Protein AF-A0A915KW86-F1 (afdb_monomer_lite)

Secondary structure (DSSP, 8-state):
--EEEEEEEE----TT--GGGPPBPS---TT--EEEEEEEE-SSPTTS-------EEEE-SSS-EEEEE-SSS-BS-TTTSPPP---BTTB-

InterPro domains:
  IPR001507 Zona pellucida domain [PS51034] (1-92)
  IPR051962 Cuticlin domain-containing protein [PTHR22907] (1-91)
  IPR057475 Cuticlin, C-terminal domain [PF25301] (1-92)

Organism: Romanomermis culicivorax (NCBI:txid13658)

Structure (mmCIF, N/CA/C/O backbone):
data_AF-A0A915KW86-F1
#
_entry.id   AF-A0A915KW86-F1
#
loop_
_atom_site.group_PDB
_atom_site.id
_atom_site.type_symbol
_atom_site.label_atom_id
_atom_site.label_alt_id
_atom_site.label_comp_id
_atom_site.label_asym_id
_atom_site.label_entity_id
_atom_site.label_seq_id
_atom_site.pdbx_PDB_ins_code
_atom_site.Cartn_x
_atom_site.Cartn_y
_atom_site.Cartn_z
_atom_site.occupancy
_atom_site.B_iso_or_equiv
_atom_site.auth_seq_id
_atom_site.auth_comp_id
_atom_site.auth_asym_id
_atom_site.auth_atom_id
_atom_site.pdbx_PDB_model_num
ATOM 1 N N . MET A 1 1 ? 16.934 6.707 -6.502 1.00 84.38 1 MET A N 1
ATOM 2 C CA . MET A 1 1 ? 16.025 5.918 -5.636 1.00 84.38 1 MET A CA 1
ATOM 3 C C . MET A 1 1 ? 14.595 6.315 -5.950 1.00 84.38 1 MET A C 1
ATOM 5 O O . MET A 1 1 ? 14.379 7.509 -6.149 1.00 84.38 1 MET A O 1
ATOM 9 N N . PRO A 1 2 ? 13.659 5.358 -6.033 1.00 91.12 2 PRO A N 1
ATOM 10 C CA . PRO A 1 2 ? 12.263 5.661 -6.312 1.00 91.12 2 PRO A CA 1
ATOM 11 C C . PRO A 1 2 ? 11.607 6.434 -5.161 1.00 91.12 2 PRO A C 1
ATOM 13 O O . PRO A 1 2 ? 11.957 6.246 -3.997 1.00 91.12 2 PRO A O 1
ATOM 16 N N . THR A 1 3 ? 10.660 7.303 -5.497 1.00 94.06 3 THR A N 1
ATOM 17 C CA . THR A 1 3 ? 9.822 8.025 -4.534 1.00 94.06 3 THR A CA 1
ATOM 18 C C . THR A 1 3 ? 8.434 7.412 -4.557 1.00 94.06 3 THR A C 1
ATOM 20 O O . THR A 1 3 ? 7.790 7.410 -5.602 1.00 94.06 3 THR A O 1
ATOM 23 N N . CYS A 1 4 ? 7.981 6.893 -3.418 1.00 93.62 4 CYS A N 1
ATOM 24 C CA . CYS A 1 4 ? 6.720 6.168 -3.323 1.00 93.62 4 CYS A CA 1
ATOM 25 C C . CYS A 1 4 ? 5.653 6.981 -2.591 1.00 93.62 4 CYS A C 1
ATOM 27 O O . CYS A 1 4 ? 5.951 7.730 -1.660 1.00 93.62 4 CYS A O 1
ATOM 29 N N . ARG A 1 5 ? 4.403 6.808 -3.009 1.00 93.94 5 ARG A N 1
ATOM 30 C CA . ARG A 1 5 ? 3.214 7.405 -2.402 1.00 93.94 5 ARG A CA 1
ATOM 31 C C . ARG A 1 5 ? 2.158 6.335 -2.174 1.00 93.94 5 ARG A C 1
ATOM 33 O O . ARG A 1 5 ? 2.095 5.348 -2.903 1.00 93.94 5 ARG A O 1
ATOM 40 N N . TYR A 1 6 ? 1.342 6.570 -1.159 1.00 92.50 6 TYR A N 1
ATOM 41 C CA . TYR A 1 6 ? 0.200 5.745 -0.805 1.00 92.50 6 TYR A CA 1
ATOM 42 C C . TYR A 1 6 ? -1.056 6.603 -0.856 1.00 92.50 6 TYR A C 1
ATOM 44 O O . TYR A 1 6 ? -1.073 7.709 -0.308 1.00 92.50 6 TYR A O 1
ATOM 52 N N . GLU A 1 7 ? -2.085 6.094 -1.520 1.00 91.75 7 GLU A N 1
ATOM 53 C CA . GLU A 1 7 ? -3.316 6.820 -1.790 1.00 91.75 7 GLU A CA 1
ATOM 54 C C . GLU A 1 7 ? -4.525 5.895 -1.648 1.00 91.75 7 GLU A C 1
ATOM 56 O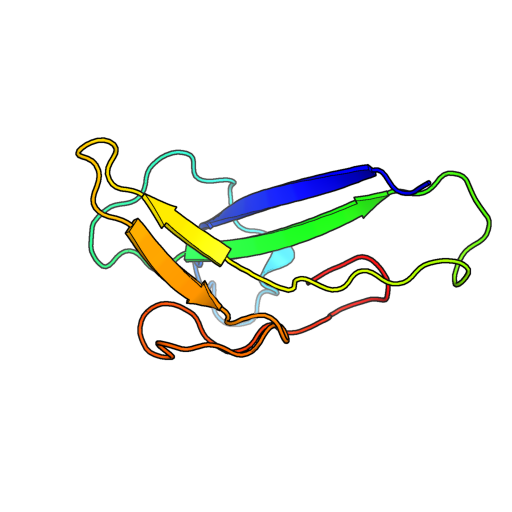 O . GLU A 1 7 ? -4.441 4.695 -1.913 1.00 91.75 7 GLU A O 1
ATOM 61 N N . ILE A 1 8 ? -5.656 6.462 -1.229 1.00 89.88 8 ILE A N 1
ATOM 62 C CA . ILE A 1 8 ? -6.914 5.731 -1.076 1.00 89.88 8 ILE A CA 1
ATOM 63 C C . ILE A 1 8 ? -7.913 6.293 -2.078 1.00 89.88 8 ILE A C 1
ATOM 65 O O . ILE A 1 8 ? -8.081 7.511 -2.193 1.00 89.88 8 ILE A O 1
ATOM 69 N N . PHE A 1 9 ? -8.579 5.397 -2.789 1.00 88.50 9 PHE A N 1
ATOM 70 C CA . PHE A 1 9 ? -9.590 5.708 -3.784 1.00 88.50 9 PHE A CA 1
ATOM 71 C C . PHE A 1 9 ? -10.927 5.108 -3.375 1.00 88.50 9 PHE A C 1
ATOM 73 O O . PHE A 1 9 ? -10.982 4.089 -2.684 1.00 88.50 9 PHE A O 1
ATOM 80 N N . GLU A 1 10 ? -12.016 5.733 -3.798 1.00 85.50 10 GLU A N 1
ATOM 81 C CA . GLU A 1 10 ? -13.325 5.109 -3.673 1.00 85.50 10 GLU A CA 1
ATOM 82 C C . GLU A 1 10 ? -13.383 3.863 -4.561 1.00 85.50 10 GLU A C 1
ATOM 84 O O . GLU A 1 10 ? -13.005 3.912 -5.732 1.00 85.50 10 GLU A O 1
ATOM 89 N N . ALA A 1 11 ? -13.850 2.738 -4.017 1.00 75.69 11 ALA A N 1
ATOM 90 C CA . ALA A 1 11 ? -13.932 1.485 -4.766 1.00 75.69 11 ALA A CA 1
ATOM 91 C C . ALA A 1 11 ? -15.170 1.424 -5.676 1.00 75.69 11 ALA A C 1
ATOM 93 O O . ALA A 1 11 ? -15.670 0.326 -5.930 1.00 75.69 11 ALA A O 1
ATOM 94 N N . ASP A 1 12 ? -15.694 2.579 -6.110 1.00 64.38 12 ASP A N 1
ATOM 95 C CA . ASP A 1 12 ? -16.979 2.680 -6.793 1.00 64.38 12 ASP A CA 1
ATOM 96 C C . ASP A 1 12 ? -16.921 1.876 -8.094 1.00 64.38 12 ASP A C 1
ATOM 98 O O . ASP A 1 12 ? -16.346 2.267 -9.115 1.00 64.38 12 ASP A O 1
ATOM 102 N N . ARG A 1 13 ? -17.455 0.660 -8.014 1.00 53.53 13 ARG A N 1
ATOM 103 C CA . ARG A 1 13 ? -17.473 -0.292 -9.106 1.00 53.53 13 ARG A CA 1
ATOM 104 C C . ARG A 1 13 ? -18.552 0.178 -10.065 1.00 53.53 13 ARG A C 1
ATOM 106 O O . ARG A 1 13 ? -19.694 -0.269 -10.000 1.00 53.53 13 ARG A O 1
ATOM 113 N N . ILE A 1 14 ? -18.189 1.045 -11.003 1.00 52.88 14 ILE A N 1
ATOM 114 C CA . ILE A 1 14 ? -18.942 1.113 -12.252 1.00 52.88 14 ILE A CA 1
ATOM 115 C C . ILE A 1 14 ? -18.663 -0.217 -12.954 1.00 52.88 14 ILE A C 1
ATOM 117 O O . ILE A 1 14 ? -17.528 -0.468 -13.360 1.00 52.88 14 ILE A O 1
ATOM 121 N N . ASP A 1 15 ? -19.665 -1.097 -13.027 1.00 47.56 15 ASP A N 1
ATOM 122 C CA . ASP A 1 15 ? -19.545 -2.417 -13.654 1.00 47.56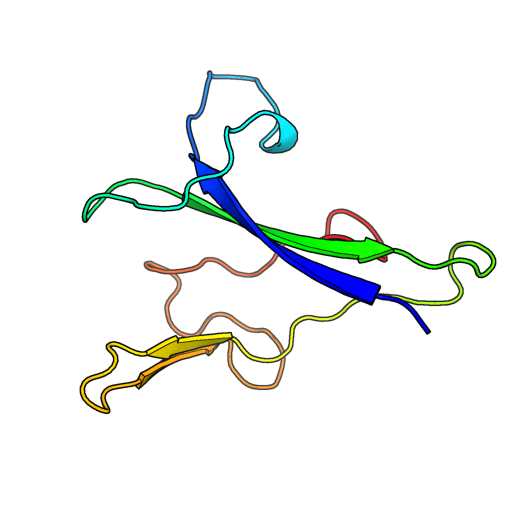 15 ASP A CA 1
ATOM 123 C C . ASP A 1 15 ? -18.774 -2.326 -14.985 1.00 47.56 15 ASP A C 1
ATOM 125 O O . ASP A 1 15 ? -19.200 -1.665 -15.933 1.00 47.56 15 ASP A O 1
ATOM 129 N N . GLY A 1 16 ? -17.603 -2.972 -15.032 1.00 51.22 16 GLY A N 1
ATOM 130 C CA . GLY A 1 16 ? -16.735 -3.028 -16.211 1.00 51.22 16 GLY A CA 1
ATOM 131 C C . GLY A 1 16 ? -15.647 -1.950 -16.327 1.00 51.22 16 GLY A C 1
ATOM 132 O O . GLY A 1 16 ? -14.922 -1.976 -17.320 1.00 51.22 16 GLY A O 1
ATOM 133 N N . GLN A 1 17 ? -15.486 -1.031 -15.364 1.00 51.72 17 GLN A N 1
ATOM 134 C CA . GLN A 1 17 ? -14.374 -0.065 -15.367 1.00 51.72 17 GLN A CA 1
ATOM 135 C C . GLN A 1 17 ? -13.192 -0.51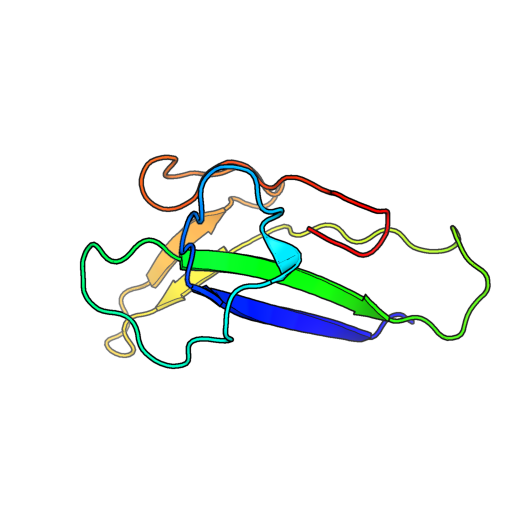8 -14.484 1.00 51.72 17 GLN A C 1
ATOM 137 O O . GLN A 1 17 ? -13.417 -1.015 -13.380 1.00 51.72 17 GLN A O 1
ATOM 142 N N . PRO A 1 18 ? -11.933 -0.353 -14.942 1.00 54.72 18 PRO A N 1
ATOM 143 C CA . PRO A 1 18 ? -10.745 -0.601 -14.122 1.00 54.72 18 PRO A CA 1
ATOM 144 C C . PRO A 1 18 ? -10.712 0.294 -12.874 1.00 54.72 18 PRO A C 1
ATOM 146 O O . PRO A 1 18 ? -11.122 1.454 -12.941 1.00 54.72 18 PRO A O 1
ATOM 149 N N . PHE A 1 19 ? -10.146 -0.215 -11.772 1.00 57.00 19 PHE A N 1
ATOM 150 C CA . PHE A 1 19 ? -9.990 0.475 -10.476 1.00 57.00 19 PHE A CA 1
ATOM 151 C C . PHE A 1 19 ? -9.281 1.846 -10.553 1.00 57.00 19 PHE A C 1
ATOM 153 O O . PHE A 1 19 ? -9.357 2.648 -9.629 1.00 57.00 19 PHE A O 1
ATOM 160 N N . GLU A 1 20 ? -8.617 2.152 -11.668 1.00 54.59 20 GLU A N 1
ATOM 161 C CA . GLU A 1 20 ? -7.788 3.346 -11.862 1.00 54.59 20 GLU A CA 1
ATOM 162 C C . GLU A 1 20 ? -8.554 4.674 -11.998 1.00 54.59 20 GLU A C 1
ATOM 164 O O . GLU A 1 20 ? -7.925 5.731 -12.063 1.00 54.59 20 GLU A O 1
ATOM 169 N N . LYS A 1 21 ? -9.892 4.653 -12.060 1.00 57.00 21 LYS A N 1
ATOM 170 C CA . LYS A 1 21 ? -10.718 5.860 -12.263 1.00 57.00 21 LYS A CA 1
ATOM 171 C C . LYS A 1 21 ? -11.454 6.377 -11.026 1.00 57.00 21 LYS A C 1
ATOM 173 O O . LYS A 1 21 ? -12.208 7.339 -11.158 1.00 57.00 21 LYS A O 1
ATOM 178 N N . GLY A 1 22 ? -11.254 5.773 -9.856 1.00 65.88 22 GLY A N 1
ATOM 179 C CA . GLY A 1 22 ? -11.874 6.255 -8.619 1.00 65.88 22 GLY A CA 1
ATOM 180 C C . GLY A 1 22 ? -11.416 7.671 -8.248 1.00 65.88 22 GLY A C 1
ATOM 181 O O . GLY A 1 22 ? -10.304 8.093 -8.582 1.00 65.88 22 GLY A O 1
ATOM 182 N N . GLU A 1 23 ? -12.256 8.419 -7.533 1.00 80.69 23 GLU A N 1
ATOM 183 C CA . GLU A 1 23 ? -11.829 9.669 -6.900 1.00 80.69 23 GLU A CA 1
ATOM 184 C C . GLU A 1 23 ? -10.995 9.369 -5.646 1.00 80.69 23 GLU A C 1
ATOM 186 O O . GLU A 1 23 ? -11.250 8.406 -4.919 1.00 80.69 23 GLU A O 1
ATOM 191 N N . ARG A 1 24 ? -9.970 10.195 -5.384 1.00 86.56 24 ARG A N 1
ATOM 192 C CA . ARG A 1 24 ? -9.161 10.081 -4.160 1.00 86.56 24 ARG A CA 1
ATOM 193 C C . ARG A 1 24 ? -10.015 10.466 -2.963 1.00 86.56 24 ARG A C 1
ATOM 195 O O . ARG A 1 24 ? -10.499 11.597 -2.888 1.00 86.56 24 ARG A O 1
ATOM 202 N N . VAL A 1 25 ? -10.120 9.570 -1.992 1.00 88.38 25 VAL A N 1
ATOM 203 C CA . VAL A 1 25 ? -10.897 9.802 -0.776 1.00 88.38 25 VAL A CA 1
ATOM 204 C C . VAL A 1 25 ? -9.988 10.227 0.368 1.00 88.38 25 VAL A C 1
ATOM 206 O O . VAL A 1 25 ? -8.932 9.650 0.615 1.00 88.38 25 VAL A O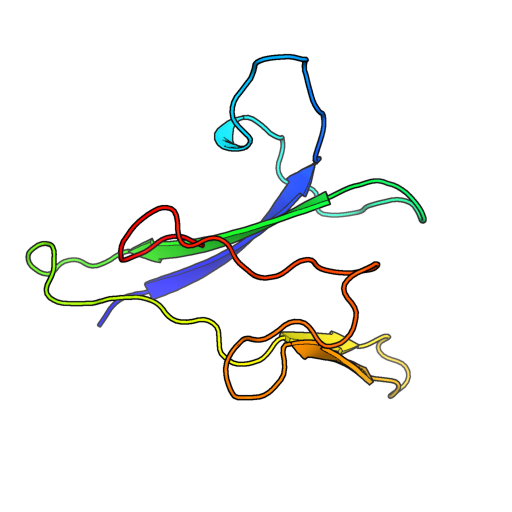 1
ATOM 209 N N . LYS A 1 26 ? -10.407 11.272 1.086 1.00 87.81 26 LYS A N 1
ATOM 210 C CA . LYS A 1 26 ? -9.771 11.702 2.345 1.00 87.81 26 LYS A CA 1
ATOM 211 C C . LYS A 1 26 ? -10.528 11.218 3.577 1.00 87.81 26 LYS A C 1
ATOM 213 O O . LYS A 1 26 ? -9.958 11.148 4.658 1.00 87.81 26 LYS A O 1
ATOM 218 N N . PHE A 1 27 ? -11.809 10.914 3.401 1.00 87.88 27 PHE A N 1
ATOM 219 C CA . PHE A 1 27 ? -12.720 10.461 4.439 1.00 87.88 27 PHE A CA 1
ATOM 220 C C . PHE A 1 27 ? -13.598 9.368 3.841 1.00 87.88 27 PHE A C 1
ATOM 222 O O . PHE A 1 27 ? -14.004 9.483 2.686 1.00 87.88 27 PHE A O 1
ATOM 229 N N . ALA A 1 28 ? -13.886 8.338 4.628 1.00 86.19 28 ALA A N 1
ATOM 230 C CA . ALA A 1 28 ? -14.773 7.248 4.250 1.00 86.19 28 ALA A CA 1
ATOM 231 C C . ALA A 1 28 ? -15.714 6.925 5.415 1.00 86.19 28 ALA A C 1
ATOM 233 O O . ALA A 1 28 ? -15.365 7.128 6.583 1.00 86.19 28 ALA A O 1
ATOM 234 N N . ALA A 1 29 ? -16.912 6.439 5.103 1.00 89.62 29 ALA A N 1
ATOM 235 C CA . ALA A 1 29 ? -17.849 5.938 6.100 1.00 89.62 29 ALA A CA 1
ATOM 236 C C . ALA A 1 29 ? -17.539 4.478 6.470 1.00 89.62 29 ALA A C 1
ATOM 238 O O . ALA A 1 29 ? -16.981 3.719 5.678 1.00 89.62 29 ALA A O 1
ATOM 239 N N . VAL A 1 30 ? -17.944 4.052 7.669 1.00 87.81 30 VAL A N 1
ATOM 240 C CA . VAL A 1 30 ? -17.824 2.641 8.069 1.00 87.81 30 VAL A CA 1
ATOM 241 C C . VAL A 1 30 ? -18.653 1.772 7.121 1.00 87.81 30 VAL A C 1
ATOM 243 O O . VAL A 1 30 ? -19.845 2.012 6.938 1.00 87.81 30 VAL A O 1
ATOM 246 N N . GLY A 1 31 ? -18.013 0.762 6.531 1.00 85.88 31 GLY A N 1
ATOM 247 C CA . GLY A 1 31 ? -18.620 -0.124 5.534 1.00 85.88 31 GLY A CA 1
ATOM 248 C C . GLY A 1 31 ? -18.539 0.384 4.091 1.00 85.88 31 GLY A C 1
ATOM 249 O O . GLY A 1 31 ? -18.926 -0.353 3.187 1.00 85.88 31 GLY A O 1
ATOM 250 N N . GLN A 1 32 ? -18.021 1.595 3.851 1.00 85.88 32 GLN A N 1
ATOM 251 C CA . GLN A 1 32 ? -17.725 2.066 2.499 1.00 85.88 32 GLN A CA 1
ATOM 252 C C . GLN A 1 32 ? -16.497 1.319 1.957 1.00 85.88 32 GLN A C 1
ATOM 254 O O . GLN A 1 32 ? -15.447 1.331 2.607 1.00 85.88 32 GLN A O 1
ATOM 259 N N . PRO A 1 33 ? -16.596 0.669 0.786 1.00 83.50 33 PRO A N 1
ATOM 260 C CA . PRO A 1 33 ? -15.457 -0.005 0.192 1.00 83.50 33 PRO A CA 1
ATOM 261 C C . PRO A 1 33 ? -14.474 1.027 -0.374 1.00 83.50 33 PRO A C 1
ATOM 263 O O . PRO A 1 33 ? -14.860 1.978 -1.058 1.00 83.50 33 PRO A O 1
ATOM 266 N N . VAL A 1 34 ? -13.188 0.821 -0.101 1.00 87.62 34 VAL A N 1
ATOM 267 C CA . VAL A 1 34 ? -12.097 1.669 -0.591 1.00 87.62 34 VAL A CA 1
ATOM 268 C C . VAL A 1 34 ? -11.012 0.820 -1.240 1.00 87.62 34 VAL A C 1
ATOM 270 O O . VAL A 1 34 ? -10.854 -0.359 -0.925 1.00 87.62 34 VAL A O 1
ATOM 273 N N . TYR A 1 35 ? -10.273 1.427 -2.161 1.00 86.81 35 TYR A N 1
ATOM 274 C CA . TYR A 1 35 ? -9.138 0.825 -2.842 1.00 86.81 35 TYR A CA 1
ATOM 275 C C . TYR A 1 35 ? -7.843 1.484 -2.369 1.00 86.81 35 TYR A C 1
ATOM 277 O O . TYR A 1 35 ? -7.725 2.710 -2.357 1.00 86.81 35 TYR A O 1
ATOM 285 N N . HIS A 1 36 ? -6.872 0.663 -1.990 1.00 89.19 36 HIS A N 1
ATOM 286 C CA . HIS A 1 36 ? -5.558 1.102 -1.543 1.00 89.19 36 HIS A CA 1
ATOM 287 C C . HIS A 1 36 ? -4.587 1.008 -2.718 1.00 89.19 36 HIS A C 1
ATOM 289 O O . HIS A 1 36 ? -4.455 -0.068 -3.290 1.00 89.19 36 HIS A O 1
ATOM 295 N N . LYS A 1 37 ? -3.925 2.114 -3.073 1.00 90.81 37 LYS A N 1
ATOM 296 C CA . LYS A 1 37 ? -2.936 2.144 -4.156 1.00 90.81 37 LYS A CA 1
ATOM 297 C C . LYS A 1 37 ? -1.590 2.629 -3.643 1.00 90.81 37 LYS A C 1
ATOM 299 O O . LYS A 1 37 ? -1.490 3.702 -3.038 1.00 90.81 37 LYS A O 1
ATOM 304 N N . TRP A 1 38 ? -0.547 1.874 -3.949 1.00 93.12 38 TRP A N 1
ATOM 305 C CA . TRP A 1 38 ? 0.842 2.272 -3.789 1.00 93.12 38 TRP A CA 1
ATOM 306 C C . TRP A 1 38 ? 1.449 2.520 -5.165 1.00 93.12 38 TRP A C 1
ATOM 308 O O . TRP A 1 38 ? 1.242 1.768 -6.115 1.00 93.12 38 TRP A O 1
ATOM 318 N N . THR A 1 39 ? 2.197 3.608 -5.299 1.00 93.38 39 THR A N 1
ATOM 319 C CA . THR A 1 39 ? 2.862 3.945 -6.561 1.00 93.38 39 THR A CA 1
ATOM 320 C C . THR A 1 39 ? 4.233 4.518 -6.284 1.00 93.38 39 THR A C 1
ATOM 322 O O . THR A 1 39 ? 4.371 5.406 -5.443 1.00 93.38 39 THR A O 1
ATOM 325 N N . CYS A 1 40 ? 5.237 4.044 -7.011 1.00 93.94 40 CYS A N 1
ATOM 326 C CA . CYS A 1 40 ? 6.589 4.574 -6.969 1.00 93.94 40 CYS A CA 1
ATOM 327 C C . CYS A 1 40 ? 6.977 5.193 -8.314 1.00 93.94 40 CYS A C 1
ATOM 329 O O . CYS A 1 40 ? 6.811 4.577 -9.358 1.00 93.94 40 CYS A O 1
ATOM 331 N N . ASP A 1 41 ? 7.589 6.375 -8.281 1.00 92.50 41 ASP A N 1
ATOM 332 C CA . ASP A 1 41 ? 8.183 7.000 -9.464 1.00 92.50 41 ASP A CA 1
ATOM 333 C C . ASP A 1 41 ? 9.710 6.951 -9.379 1.00 92.50 41 ASP A C 1
ATOM 335 O O . ASP A 1 41 ? 10.299 7.155 -8.313 1.00 92.50 41 ASP A O 1
ATOM 339 N N . THR A 1 42 ? 10.374 6.722 -10.511 1.00 91.12 42 THR A N 1
ATOM 340 C CA . THR A 1 42 ? 11.838 6.699 -10.616 1.00 91.12 42 THR A CA 1
ATOM 341 C C . THR A 1 42 ? 12.308 7.498 -11.826 1.00 91.12 42 THR A C 1
ATOM 343 O O . THR A 1 42 ? 11.672 7.490 -12.874 1.00 91.12 42 THR A O 1
ATOM 346 N N . THR A 1 43 ? 13.439 8.192 -11.688 1.00 88.81 43 THR A N 1
ATOM 347 C CA . THR A 1 43 ? 14.117 8.894 -12.794 1.00 88.81 43 THR A CA 1
ATOM 348 C C . THR A 1 43 ? 15.147 8.020 -13.512 1.00 88.81 43 THR A C 1
ATOM 350 O O . THR A 1 43 ? 15.773 8.463 -14.472 1.00 88.81 43 THR A O 1
ATOM 353 N N . HIS A 1 44 ? 15.362 6.799 -13.020 1.00 86.62 44 HIS A N 1
ATOM 354 C CA . HIS A 1 44 ? 16.270 5.822 -13.612 1.00 86.62 44 HIS A CA 1
ATOM 355 C C . HIS A 1 44 ? 15.593 5.050 -14.753 1.00 86.62 44 HIS A C 1
ATOM 357 O O . HIS A 1 44 ? 14.378 5.135 -14.929 1.00 86.62 44 HIS A O 1
ATOM 363 N N . GLU A 1 45 ? 16.377 4.281 -15.512 1.00 84.31 45 GLU A N 1
ATOM 364 C CA . GLU A 1 45 ? 15.838 3.400 -16.552 1.00 84.31 45 GLU A CA 1
ATOM 365 C C . GLU A 1 45 ? 14.791 2.419 -15.984 1.00 84.31 45 GLU A C 1
ATOM 367 O O . GLU A 1 45 ? 14.874 2.029 -14.809 1.00 84.31 45 GLU A O 1
ATOM 372 N N . PRO A 1 46 ? 13.792 2.025 -16.798 1.00 81.31 46 PRO A N 1
ATOM 373 C CA . PRO A 1 46 ? 12.767 1.075 -16.380 1.00 81.31 46 PRO A CA 1
ATOM 374 C C . PRO A 1 46 ? 13.379 -0.272 -15.966 1.00 81.31 46 PRO A C 1
ATOM 376 O O . PRO A 1 46 ? 14.455 -0.651 -16.429 1.00 81.31 46 PRO A O 1
ATOM 379 N N . ASN A 1 47 ? 12.669 -1.011 -15.107 1.00 81.69 47 ASN A N 1
ATOM 380 C CA . ASN A 1 47 ? 13.020 -2.360 -14.631 1.00 81.69 47 ASN A CA 1
ATOM 381 C C . ASN A 1 47 ? 14.280 -2.456 -13.741 1.00 81.69 47 ASN A C 1
ATOM 383 O O . ASN A 1 47 ? 14.744 -3.554 -13.443 1.00 81.69 47 ASN A O 1
ATOM 387 N N . ILE A 1 48 ? 14.853 -1.331 -13.295 1.00 90.00 48 ILE A N 1
ATOM 388 C CA . ILE A 1 48 ? 15.942 -1.335 -12.295 1.00 90.00 48 ILE A CA 1
ATOM 389 C C . ILE A 1 48 ? 15.397 -1.564 -10.877 1.00 90.00 48 ILE A C 1
ATOM 391 O O . ILE A 1 48 ? 16.096 -2.094 -10.012 1.00 90.00 48 ILE A O 1
ATOM 395 N N . PHE A 1 49 ? 14.157 -1.146 -10.624 1.00 90.25 49 PHE A N 1
ATOM 396 C CA . PHE A 1 49 ? 13.528 -1.197 -9.309 1.00 90.25 49 PHE A CA 1
ATOM 397 C C . PHE A 1 49 ? 12.192 -1.917 -9.387 1.00 90.25 49 PHE A C 1
ATOM 399 O O . PHE A 1 49 ? 11.447 -1.723 -10.343 1.00 90.25 49 PHE A O 1
ATOM 406 N N . CYS A 1 50 ? 11.881 -2.654 -8.324 1.00 91.12 50 CYS A N 1
ATOM 407 C CA . CYS A 1 50 ? 10.548 -3.172 -8.066 1.00 91.12 50 CYS A CA 1
ATOM 408 C C . CYS A 1 50 ? 10.104 -2.726 -6.669 1.00 91.12 50 CYS A C 1
ATOM 410 O O . CYS A 1 50 ? 10.913 -2.669 -5.736 1.00 91.12 50 CYS A O 1
ATOM 412 N N . MET A 1 51 ? 8.829 -2.393 -6.525 1.00 92.06 51 MET A N 1
ATOM 413 C CA . MET A 1 51 ? 8.205 -2.045 -5.259 1.00 92.06 51 MET A CA 1
ATOM 414 C C . MET A 1 51 ? 7.746 -3.314 -4.538 1.00 92.06 51 MET A C 1
ATOM 416 O O . MET A 1 51 ? 7.245 -4.257 -5.143 1.00 92.06 51 MET A O 1
ATOM 420 N N . THR A 1 52 ? 7.883 -3.332 -3.215 1.00 92.31 52 THR A N 1
ATOM 421 C CA . THR A 1 52 ? 7.282 -4.367 -2.369 1.00 92.31 52 THR A CA 1
ATOM 422 C C . THR A 1 52 ? 6.760 -3.720 -1.100 1.00 92.31 52 THR A C 1
ATOM 424 O O . THR A 1 52 ? 7.508 -3.050 -0.384 1.00 92.31 52 THR A O 1
ATOM 427 N N . VAL A 1 53 ? 5.479 -3.923 -0.812 1.00 92.38 53 VAL A N 1
ATOM 428 C CA . VAL A 1 53 ? 4.849 -3.461 0.424 1.00 92.38 53 VAL A CA 1
ATOM 429 C C . VAL A 1 53 ? 4.980 -4.576 1.455 1.00 92.38 53 VAL A C 1
ATOM 431 O O . VAL A 1 53 ? 4.466 -5.672 1.258 1.00 92.38 53 VAL A O 1
ATOM 434 N N . LYS A 1 54 ? 5.704 -4.306 2.545 1.00 88.88 54 LYS A N 1
ATOM 435 C CA . LYS A 1 54 ? 5.983 -5.310 3.582 1.00 88.88 54 LYS A CA 1
ATOM 436 C C . LYS A 1 54 ? 4.962 -5.310 4.705 1.00 88.88 54 LYS A C 1
ATOM 438 O O . LYS A 1 54 ? 4.415 -6.355 5.011 1.00 88.88 54 LYS A O 1
ATOM 443 N N . SER A 1 55 ? 4.718 -4.151 5.310 1.00 89.25 55 SER A N 1
ATOM 444 C CA . SER A 1 55 ? 3.828 -4.016 6.460 1.00 89.25 55 SER A CA 1
ATOM 445 C C . SER A 1 55 ? 2.860 -2.854 6.278 1.00 89.25 55 SER A C 1
ATOM 447 O O . SER A 1 55 ? 3.180 -1.828 5.676 1.00 89.25 55 SER A O 1
ATOM 449 N N . CYS A 1 56 ? 1.655 -3.028 6.811 1.00 90.19 56 CYS A N 1
ATOM 450 C CA . CYS A 1 56 ? 0.625 -2.002 6.877 1.00 90.19 56 CYS A CA 1
ATOM 451 C C . CYS A 1 56 ? -0.066 -2.116 8.232 1.00 90.19 56 CYS A C 1
ATOM 453 O O . CYS A 1 56 ? -0.394 -3.220 8.674 1.00 90.19 56 CYS A O 1
ATOM 455 N N . SER A 1 57 ? -0.276 -0.986 8.893 1.00 91.00 57 SER A N 1
ATOM 456 C CA . SER A 1 57 ? -0.963 -0.910 10.176 1.00 91.00 57 SER A CA 1
ATOM 457 C C . SER A 1 57 ? -1.922 0.268 10.184 1.00 91.00 57 SER A C 1
ATOM 459 O O . SER A 1 57 ? -1.593 1.337 9.673 1.00 91.00 57 SER A O 1
ATOM 461 N N . CYS A 1 58 ? -3.084 0.072 10.794 1.00 89.31 58 CYS A N 1
ATOM 462 C CA . CYS A 1 58 ? -4.032 1.133 11.097 1.00 89.31 58 CYS A CA 1
ATOM 463 C C . CYS A 1 58 ? -3.865 1.533 12.565 1.00 89.31 58 CYS A C 1
ATOM 465 O O . CYS A 1 58 ? -3.750 0.652 13.415 1.00 89.31 58 CYS A O 1
ATOM 467 N N . ASP A 1 59 ? -3.841 2.831 12.851 1.00 92.06 59 ASP A N 1
ATOM 468 C CA . ASP A 1 59 ? -3.737 3.387 14.202 1.00 92.06 59 ASP A CA 1
ATOM 469 C C . ASP A 1 59 ? -4.914 4.339 14.441 1.00 92.06 59 ASP A C 1
ATOM 471 O O . ASP A 1 59 ? -5.267 5.125 13.558 1.00 92.06 59 ASP A O 1
ATOM 475 N N . ASP A 1 60 ? -5.545 4.239 15.609 1.00 89.88 60 ASP A N 1
ATOM 476 C CA . ASP A 1 60 ? -6.721 5.040 15.967 1.00 89.88 60 ASP A CA 1
ATOM 477 C C . ASP A 1 60 ? -6.382 6.379 16.652 1.00 89.88 60 ASP A C 1
ATOM 479 O O . ASP A 1 60 ? -7.282 7.133 17.028 1.00 89.88 60 ASP A O 1
ATOM 483 N N . GLY A 1 61 ? -5.097 6.688 16.841 1.00 90.12 61 GLY A N 1
ATOM 484 C CA . GLY A 1 61 ? -4.601 7.862 17.557 1.00 90.12 61 GLY A CA 1
ATOM 485 C C . GLY A 1 61 ? -4.769 7.796 19.080 1.00 90.12 61 GLY A C 1
ATOM 486 O O . GLY A 1 61 ? -4.248 8.662 19.785 1.00 90.12 61 GLY A O 1
ATOM 487 N N . ALA A 1 62 ? -5.459 6.781 19.607 1.00 92.62 62 ALA A N 1
ATOM 488 C CA . ALA A 1 62 ? -5.636 6.523 21.036 1.00 92.62 62 ALA A CA 1
ATOM 489 C C . ALA A 1 62 ? -4.632 5.484 21.573 1.00 92.62 62 ALA A C 1
ATOM 491 O O . ALA A 1 62 ? -4.680 5.127 22.752 1.00 92.62 62 ALA A O 1
ATOM 492 N N . GLY A 1 63 ? -3.704 5.030 20.724 1.00 89.75 63 GLY A N 1
ATOM 493 C CA . GLY A 1 63 ? -2.673 4.049 21.052 1.00 89.75 63 GLY A CA 1
ATOM 494 C C . GLY A 1 63 ? -3.059 2.610 20.716 1.00 89.75 63 GLY A C 1
ATOM 495 O O . GLY A 1 63 ? -2.284 1.702 21.026 1.00 89.75 63 GLY A O 1
ATOM 496 N N . ASN A 1 64 ? -4.215 2.383 20.080 1.00 91.06 64 ASN A N 1
ATOM 497 C CA . ASN A 1 64 ? -4.537 1.079 19.519 1.00 91.06 64 ASN A CA 1
ATOM 498 C C . ASN A 1 64 ? -4.079 1.039 18.063 1.00 91.06 64 ASN A C 1
ATOM 500 O O . ASN A 1 64 ? -4.499 1.849 17.236 1.00 91.06 64 ASN A O 1
ATOM 504 N N . SER A 1 65 ? -3.258 0.041 17.742 1.00 90.38 65 SER A N 1
ATOM 505 C CA . SER A 1 65 ? -2.845 -0.237 16.372 1.00 90.38 65 SER A CA 1
ATOM 506 C C . SER A 1 65 ? -3.164 -1.675 15.991 1.00 90.38 65 SER A C 1
ATOM 508 O O . SER A 1 65 ? -3.041 -2.603 16.793 1.00 90.38 65 SER A O 1
ATOM 510 N N . VAL A 1 66 ? -3.594 -1.857 14.748 1.00 90.50 66 VAL A N 1
ATOM 511 C CA . VAL A 1 66 ? -3.919 -3.160 14.171 1.00 90.50 66 VAL A CA 1
ATOM 512 C C . VAL A 1 66 ? -3.065 -3.361 12.932 1.00 90.50 66 VAL A C 1
ATOM 514 O O . VAL A 1 66 ? -3.039 -2.519 12.035 1.00 90.50 66 VAL A O 1
ATOM 517 N N . LYS A 1 67 ? -2.358 -4.489 12.881 1.00 91.06 67 LYS A N 1
ATOM 518 C CA . LYS A 1 67 ? -1.529 -4.871 11.739 1.00 91.06 67 LYS A CA 1
ATOM 519 C C . LYS A 1 67 ? -2.412 -5.528 10.673 1.00 91.06 67 LYS A C 1
ATOM 521 O O . LYS A 1 67 ? -3.072 -6.522 10.956 1.00 91.06 67 LYS A O 1
ATOM 526 N N . LEU A 1 68 ? -2.427 -4.961 9.468 1.00 92.06 68 LEU A N 1
ATOM 527 C CA . LEU A 1 68 ? -3.203 -5.450 8.322 1.00 92.06 68 LEU A CA 1
ATOM 528 C C . LEU A 1 68 ? -2.377 -6.381 7.429 1.00 92.06 68 LEU A C 1
ATOM 530 O O . LEU A 1 68 ? -2.889 -7.398 6.967 1.00 92.06 68 LEU A O 1
ATOM 534 N N . LEU A 1 69 ? -1.098 -6.055 7.228 1.00 93.38 69 LEU A N 1
ATOM 535 C CA . LEU A 1 69 ? -0.128 -6.890 6.510 1.00 93.38 69 LEU A CA 1
ATOM 536 C C . LEU A 1 69 ? 1.015 -7.268 7.444 1.00 93.38 69 LEU A C 1
ATOM 538 O O . LEU A 1 69 ? 1.414 -6.426 8.250 1.00 93.38 69 LEU A O 1
ATOM 542 N N . ASP A 1 70 ? 1.548 -8.484 7.328 1.00 89.94 70 ASP A N 1
ATOM 543 C CA . ASP A 1 70 ? 2.664 -8.976 8.144 1.00 89.94 70 ASP A CA 1
ATOM 544 C C . ASP A 1 70 ? 4.023 -8.318 7.804 1.00 89.94 70 ASP A C 1
ATOM 546 O O . ASP A 1 70 ? 4.086 -7.108 7.637 1.00 89.94 70 ASP A O 1
ATOM 550 N N . GLU A 1 71 ? 5.157 -9.015 7.898 1.00 91.50 71 GLU A N 1
ATOM 551 C CA . GLU A 1 71 ? 6.466 -8.459 7.484 1.00 91.50 71 GLU A CA 1
ATOM 552 C C . GLU A 1 71 ? 6.867 -8.890 6.069 1.00 91.50 71 GLU A C 1
ATOM 554 O O . GLU A 1 71 ? 7.823 -8.358 5.496 1.00 91.50 71 GLU A O 1
ATOM 559 N N . GLU A 1 72 ? 6.122 -9.838 5.506 1.00 90.19 72 GLU A N 1
ATOM 560 C CA . GLU A 1 72 ? 6.325 -10.417 4.185 1.00 90.19 72 GLU A CA 1
ATOM 561 C C . GLU A 1 72 ? 5.325 -9.862 3.157 1.00 90.19 72 GLU A C 1
ATOM 563 O O . GLU A 1 72 ? 5.417 -10.191 1.978 1.00 90.19 72 GLU A O 1
ATOM 568 N N . GLY A 1 73 ? 4.406 -8.982 3.572 1.00 88.56 73 GLY A N 1
ATOM 569 C CA . GLY A 1 73 ? 3.389 -8.377 2.709 1.00 88.56 73 GLY A CA 1
ATOM 570 C C . GLY A 1 73 ? 2.105 -9.197 2.592 1.00 88.56 73 GLY A C 1
ATOM 571 O O . GLY A 1 73 ? 1.289 -8.924 1.711 1.00 88.56 73 GLY A O 1
ATOM 572 N N . CYS A 1 74 ? 1.899 -10.195 3.456 1.00 90.25 74 CYS A N 1
ATOM 573 C CA . CYS A 1 74 ? 0.698 -11.027 3.431 1.00 90.25 74 CYS A CA 1
ATOM 574 C C . CYS A 1 74 ? -0.407 -10.444 4.317 1.00 90.25 74 CYS A C 1
ATOM 576 O O . CYS A 1 74 ? -0.148 -9.980 5.430 1.00 90.25 74 CYS A O 1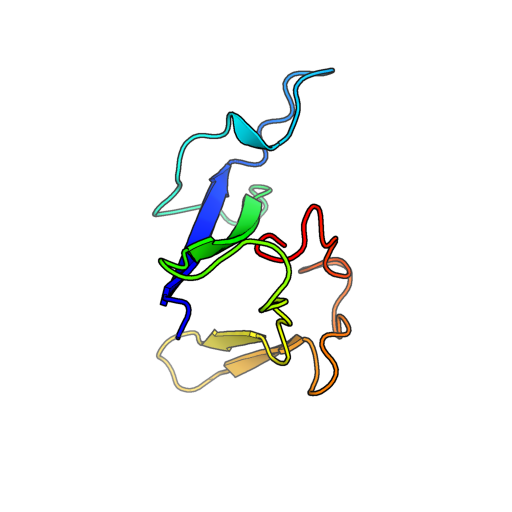
ATOM 578 N N . ALA A 1 75 ? -1.657 -10.507 3.844 1.00 91.25 75 ALA A N 1
ATOM 579 C CA . ALA A 1 75 ? -2.804 -10.021 4.602 1.00 91.25 75 ALA A CA 1
ATOM 580 C C . ALA A 1 75 ? -3.101 -10.897 5.826 1.00 91.25 75 ALA A C 1
ATOM 582 O O . ALA A 1 75 ? -3.345 -12.103 5.701 1.00 91.25 75 ALA A O 1
ATOM 583 N N . LEU A 1 76 ? -3.129 -10.261 7.000 1.00 91.75 76 LEU A N 1
ATOM 584 C CA . LEU A 1 76 ? -3.501 -10.872 8.278 1.00 91.75 76 LEU A CA 1
ATOM 585 C C . LEU A 1 76 ? -5.022 -10.941 8.454 1.00 91.75 76 LEU A C 1
ATOM 587 O O . LEU A 1 76 ? -5.533 -11.925 8.985 1.00 91.75 76 LEU A O 1
ATOM 591 N N . ASP A 1 77 ? -5.741 -9.927 7.967 1.00 86.25 77 ASP A N 1
ATOM 592 C CA . ASP A 1 77 ? -7.203 -9.876 7.961 1.00 86.25 77 ASP A CA 1
ATOM 593 C C . ASP A 1 77 ? -7.726 -9.631 6.541 1.00 86.25 77 ASP A C 1
ATOM 595 O O . ASP A 1 77 ? -7.795 -8.500 6.060 1.00 86.25 77 ASP A O 1
ATOM 599 N N . ARG A 1 78 ? -8.134 -10.722 5.886 1.00 82.25 78 ARG A N 1
ATOM 600 C CA . ARG A 1 78 ? -8.623 -10.717 4.498 1.00 82.25 78 ARG A CA 1
ATOM 601 C C . ARG A 1 78 ? -10.013 -10.107 4.325 1.00 82.25 78 ARG A C 1
ATOM 603 O O . ARG A 1 78 ? -10.437 -9.933 3.184 1.00 82.25 78 ARG A O 1
ATOM 610 N N . TYR A 1 79 ? -10.728 -9.819 5.413 1.00 82.62 79 TYR A N 1
ATOM 611 C CA . TYR A 1 79 ? -11.997 -9.094 5.346 1.00 82.62 79 TYR A CA 1
ATOM 612 C C . TYR A 1 79 ? -11.770 -7.586 5.265 1.00 82.62 79 TYR A C 1
ATOM 614 O O . TYR A 1 79 ? -12.531 -6.900 4.587 1.00 82.62 79 TYR A O 1
ATOM 622 N N . LEU A 1 80 ? -10.732 -7.082 5.937 1.00 82.19 80 LEU A N 1
ATOM 623 C CA . LEU A 1 80 ? -10.384 -5.661 5.933 1.00 82.19 80 LEU A CA 1
ATOM 624 C C . LEU A 1 80 ? -9.497 -5.283 4.746 1.00 82.19 80 LEU A C 1
ATOM 626 O O . LEU A 1 80 ? -9.718 -4.246 4.128 1.00 82.19 80 LEU A O 1
ATOM 630 N N . LEU A 1 81 ? -8.509 -6.117 4.418 1.00 85.94 81 LEU A N 1
ATOM 631 C CA . LEU A 1 81 ? -7.603 -5.897 3.296 1.00 85.94 81 LEU A CA 1
ATOM 632 C C . LEU A 1 81 ? -7.259 -7.238 2.650 1.00 85.94 81 LEU A C 1
ATOM 634 O O . LEU A 1 81 ? -6.752 -8.147 3.303 1.00 85.94 81 LEU A O 1
ATOM 638 N N . GLN A 1 82 ? -7.531 -7.377 1.354 1.00 85.62 82 GLN A N 1
ATOM 639 C CA . GLN A 1 82 ? -7.121 -8.572 0.618 1.00 85.62 82 GLN A CA 1
ATOM 640 C C . GLN A 1 82 ? -5.600 -8.592 0.409 1.00 85.62 82 GLN A C 1
ATOM 642 O O . GLN A 1 82 ? -4.900 -7.618 0.685 1.00 85.62 82 GLN A O 1
ATOM 647 N N . ASN A 1 83 ? -5.073 -9.715 -0.082 1.00 86.62 83 ASN A N 1
ATOM 648 C CA . ASN A 1 83 ? -3.681 -9.744 -0.520 1.00 86.62 83 ASN A CA 1
ATOM 649 C C . ASN A 1 83 ? -3.460 -8.696 -1.615 1.00 86.62 83 ASN A C 1
ATOM 651 O O . ASN A 1 83 ? -4.321 -8.507 -2.473 1.00 86.62 83 ASN A O 1
ATOM 655 N N . LEU A 1 84 ? -2.299 -8.052 -1.572 1.00 89.44 84 LEU A N 1
ATOM 656 C CA . LEU A 1 84 ? -1.934 -7.026 -2.537 1.00 89.44 84 LEU A CA 1
ATOM 657 C C . LEU A 1 84 ? -1.763 -7.620 -3.936 1.00 89.44 84 LEU A C 1
ATOM 659 O O . LEU A 1 84 ? -1.196 -8.705 -4.095 1.00 89.44 84 LEU A O 1
ATOM 663 N N . GLU A 1 85 ? -2.220 -6.880 -4.939 1.00 90.56 85 GLU A N 1
ATOM 664 C CA . GLU A 1 85 ? -2.046 -7.207 -6.349 1.00 90.56 85 GLU A CA 1
ATOM 665 C C . GLU A 1 85 ? -1.047 -6.228 -6.965 1.00 90.56 85 GLU A C 1
ATOM 667 O O . GLU A 1 85 ? -1.309 -5.037 -7.063 1.00 90.56 85 GLU A O 1
ATOM 672 N N . TYR A 1 86 ? 0.107 -6.736 -7.393 1.00 90.81 86 TYR A N 1
ATOM 673 C CA . TYR A 1 86 ? 1.140 -5.922 -8.030 1.00 90.81 86 TYR A CA 1
ATOM 674 C C . TYR A 1 86 ? 0.852 -5.823 -9.528 1.00 90.81 86 TYR A C 1
ATOM 676 O O . TYR A 1 86 ? 1.115 -6.761 -10.283 1.00 90.81 86 TYR A O 1
ATOM 684 N N . THR A 1 87 ? 0.281 -4.699 -9.955 1.00 89.38 87 THR A N 1
ATOM 685 C CA . THR A 1 87 ? -0.127 -4.472 -11.351 1.00 89.38 87 THR A CA 1
ATOM 686 C C . THR A 1 87 ? 1.046 -4.086 -12.254 1.00 89.38 87 THR A C 1
ATOM 688 O O . THR A 1 87 ? 0.977 -4.271 -13.470 1.00 89.38 87 THR A O 1
ATOM 691 N N . SER A 1 88 ? 2.138 -3.574 -11.679 1.00 90.12 88 SER A N 1
ATOM 692 C CA . SER A 1 88 ? 3.404 -3.325 -12.372 1.00 90.12 88 SER A CA 1
ATOM 693 C C . SER A 1 88 ? 4.583 -3.364 -11.398 1.00 90.12 88 SER A C 1
ATOM 695 O O . SER A 1 88 ? 4.389 -3.388 -10.184 1.00 90.12 88 SER A O 1
ATOM 697 N N . ASP A 1 89 ? 5.815 -3.294 -11.912 1.00 91.62 89 ASP A N 1
ATOM 698 C CA . ASP A 1 89 ? 7.024 -3.260 -11.077 1.00 91.62 89 ASP A CA 1
ATOM 699 C C . ASP A 1 89 ? 6.997 -2.140 -10.027 1.00 91.62 89 ASP A C 1
ATOM 701 O O . ASP A 1 89 ? 7.638 -2.262 -8.989 1.00 91.62 89 ASP A O 1
ATOM 705 N N . LEU A 1 90 ? 6.264 -1.048 -10.263 1.00 92.81 90 LEU 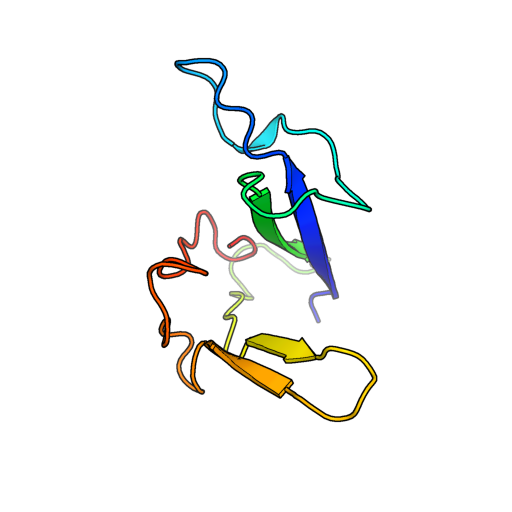A N 1
ATOM 706 C CA . LEU A 1 90 ? 6.224 0.114 -9.375 1.00 92.81 90 LEU A CA 1
ATOM 707 C C . LEU A 1 90 ? 4.813 0.448 -8.863 1.00 92.81 90 LEU A C 1
ATOM 709 O O . LEU A 1 90 ? 4.627 1.518 -8.279 1.00 92.81 90 LEU A O 1
ATOM 713 N N . GLU A 1 91 ? 3.838 -0.453 -9.038 1.00 92.31 91 GLU A N 1
ATOM 714 C CA . GLU A 1 91 ? 2.449 -0.264 -8.594 1.00 92.31 91 GLU A CA 1
ATOM 715 C C . GLU A 1 91 ? 1.874 -1.503 -7.892 1.00 92.31 91 GLU A C 1
ATOM 717 O O . GLU A 1 91 ? 2.127 -2.636 -8.304 1.00 92.31 91 GLU A O 1
ATOM 722 N N . ALA A 1 92 ? 1.095 -1.259 -6.833 1.00 90.12 92 ALA A N 1
ATOM 723 C CA . ALA A 1 92 ? 0.360 -2.251 -6.046 1.00 90.12 92 ALA A CA 1
ATOM 724 C C . ALA A 1 92 ? -0.942 -1.661 -5.491 1.00 90.12 92 ALA A C 1
ATOM 726 O O . ALA A 1 92 ? -1.044 -0.410 -5.436 1.00 90.12 92 ALA A O 1
#

pLDDT: mean 85.05, std 11.53, range [47.56, 94.06]

Foldseek 3Di:
DWDKDKFKFQCPCPDPDDSVPGDTDPDDDVVGDIDIKMFIDDPDDPPPAADDDAWDWDDPVPPDIDTQHHRRQQGPDCVVPNRDDAPDRGMD

Sequence (92 aa):
MPTCRYEIFEADRIDGQPFEKGERVKFAAVGQPVYHKWTCDTTHEPNIFCMTVKSCSCDDGAGNSVKLLDEEGCALDRYLLQNLEYTSDLEA

Radius of gyration: 14.55 Å; chains: 1; bounding box: 36×23×38 Å